Protein AF-A0A9E1J2D7-F1 (afdb_monomer)

Secondary structure (DSSP, 8-state):
-EEEEEEEE--SS--EEEEEEEE-TT--------TTSSHHHHHTT-

pLDDT: mean 87.51, std 5.39, range [69.56, 95.06]

Solvent-accessible surface area (backbone atoms only — not comparable to full-atom values): 3167 Å² total; per-residue (Å²): 104,50,80,45,70,70,46,64,45,91,42,99,90,48,69,44,61,80,40,65,54,74,41,57,75,92,61,84,86,83,83,86,78,66,90,84,74,41,60,72,56,50,67,71,72,108

Foldseek 3Di:
DDWDAQDWDDDPQETDDPDTDDDDVPDDDDDDDDPPNCPVVVVVSD

Sequence (46 aa):
MLNVSGLHRPGQKVNLGPLSFHINAGECLALPGPSGAGKSLLLRAL

Structure (mmCIF, N/CA/C/O backbone):
data_AF-A0A9E1J2D7-F1
#
_entry.id   AF-A0A9E1J2D7-F1
#
loop_
_atom_site.group_PDB
_atom_site.id
_atom_site.type_symbol
_atom_site.label_atom_id
_atom_site.label_alt_id
_atom_site.label_comp_id
_atom_site.label_asym_id
_atom_site.label_entity_id
_atom_site.label_seq_id
_atom_site.pdbx_PDB_ins_code
_atom_site.Cartn_x
_atom_site.Cartn_y
_atom_site.Cartn_z
_atom_site.occupancy
_atom_site.B_iso_or_equiv
_atom_site.auth_seq_id
_atom_site.auth_comp_id
_atom_site.auth_asym_id
_atom_site.auth_atom_id
_atom_site.pdbx_PDB_model_num
ATOM 1 N N . MET A 1 1 ? -13.524 -3.171 7.266 1.00 86.38 1 MET A N 1
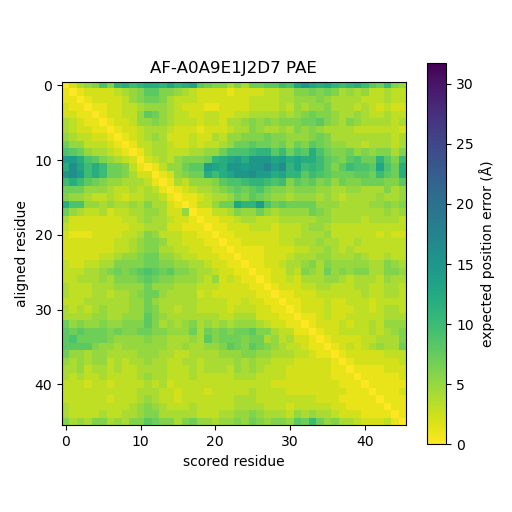ATOM 2 C CA . MET A 1 1 ? -13.121 -4.519 6.825 1.00 86.38 1 MET A CA 1
ATOM 3 C C . MET A 1 1 ? -13.014 -4.467 5.312 1.00 86.38 1 ME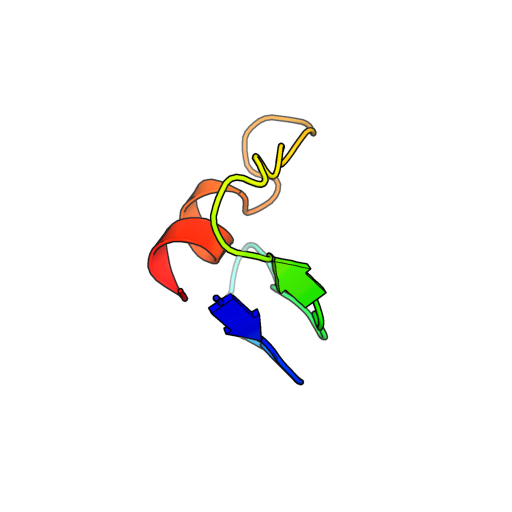T A C 1
ATOM 5 O O . MET A 1 1 ? -14.023 -4.219 4.666 1.00 86.38 1 MET A O 1
ATOM 9 N N . LEU A 1 2 ? -11.801 -4.557 4.772 1.00 89.25 2 LEU A N 1
ATOM 10 C CA . LEU A 1 2 ? -11.516 -4.521 3.337 1.00 89.25 2 LEU A CA 1
ATOM 11 C C . LEU A 1 2 ? -10.978 -5.892 2.927 1.00 89.25 2 LEU A C 1
ATOM 13 O O . LEU A 1 2 ? -9.984 -6.348 3.483 1.00 89.25 2 LEU A O 1
ATOM 17 N N . ASN A 1 3 ? -11.632 -6.538 1.967 1.00 92.56 3 ASN A N 1
ATOM 18 C CA . ASN A 1 3 ? -11.205 -7.823 1.429 1.00 92.56 3 ASN A CA 1
ATOM 19 C C . ASN A 1 3 ? -10.951 -7.683 -0.071 1.00 92.56 3 ASN A C 1
ATOM 21 O O . ASN A 1 3 ? -11.852 -7.309 -0.818 1.00 92.56 3 ASN A O 1
ATOM 25 N N . VAL A 1 4 ? -9.734 -7.988 -0.502 1.00 91.00 4 VAL A N 1
ATOM 26 C CA . VAL A 1 4 ? -9.297 -7.913 -1.893 1.00 91.00 4 VAL A CA 1
ATOM 27 C C . VAL A 1 4 ? -8.861 -9.304 -2.301 1.00 91.00 4 VAL A C 1
ATOM 29 O O . VAL A 1 4 ? -8.008 -9.905 -1.654 1.00 91.00 4 VAL A O 1
ATOM 32 N N . SER A 1 5 ? -9.432 -9.824 -3.380 1.00 91.62 5 SER A N 1
ATOM 33 C CA . SER A 1 5 ? -9.080 -11.142 -3.901 1.00 91.62 5 SER A CA 1
ATOM 34 C C . SER A 1 5 ? -8.926 -11.081 -5.413 1.00 91.62 5 SER A C 1
ATOM 36 O O . SER A 1 5 ? -9.776 -10.532 -6.108 1.00 91.62 5 SER A O 1
ATOM 38 N N . GLY A 1 6 ? -7.808 -11.604 -5.919 1.00 88.94 6 GLY A N 1
ATOM 39 C CA . GLY A 1 6 ? -7.561 -11.700 -7.357 1.00 88.94 6 GLY A CA 1
ATOM 40 C C . GLY A 1 6 ? -7.423 -10.352 -8.069 1.00 88.94 6 GLY A C 1
ATOM 41 O O . GLY A 1 6 ? -7.720 -10.267 -9.259 1.00 88.94 6 GLY A O 1
ATOM 42 N N . LEU A 1 7 ? -6.972 -9.299 -7.375 1.00 87.50 7 LEU A N 1
ATOM 43 C CA . LEU A 1 7 ? -6.750 -7.999 -8.000 1.00 87.50 7 LEU A CA 1
ATOM 44 C C . LEU A 1 7 ? -5.631 -8.129 -9.033 1.00 87.50 7 LEU A C 1
ATOM 46 O O . LEU A 1 7 ? -4.468 -8.338 -8.684 1.00 87.50 7 LEU A O 1
ATOM 50 N N . HIS A 1 8 ? -5.999 -8.004 -10.303 1.00 88.75 8 HIS A N 1
ATOM 51 C CA . HIS A 1 8 ? -5.074 -8.020 -11.421 1.00 88.75 8 HIS A CA 1
ATOM 52 C C . HIS A 1 8 ? -5.398 -6.854 -12.347 1.00 88.75 8 HIS A C 1
ATOM 54 O O . HIS A 1 8 ? -6.526 -6.709 -12.819 1.00 88.75 8 HIS A O 1
ATOM 60 N N . ARG A 1 9 ? -4.408 -6.001 -12.598 1.00 83.25 9 ARG A N 1
ATOM 61 C CA . ARG A 1 9 ? -4.521 -4.902 -13.546 1.00 83.25 9 ARG A CA 1
ATOM 62 C C . ARG A 1 9 ? -3.349 -4.961 -14.520 1.00 83.25 9 ARG A C 1
ATOM 64 O O . ARG A 1 9 ? -2.250 -4.528 -14.157 1.00 83.25 9 ARG A O 1
ATOM 71 N N . PRO A 1 10 ? -3.583 -5.439 -15.754 1.00 79.19 10 PRO A N 1
ATOM 72 C CA . PRO A 1 10 ? -2.586 -5.351 -16.801 1.00 79.19 10 PRO A CA 1
ATOM 73 C C . PRO A 1 10 ? -2.333 -3.878 -17.117 1.00 79.19 10 PRO A C 1
ATOM 75 O O . PRO A 1 10 ? -3.251 -3.113 -17.419 1.00 79.19 10 PRO A O 1
ATOM 78 N N . GLY A 1 11 ? -1.077 -3.465 -16.999 1.00 76.38 11 GLY A N 1
ATOM 79 C CA . GLY A 1 11 ? -0.637 -2.112 -17.298 1.00 76.38 11 GLY A CA 1
ATOM 80 C C . GLY A 1 11 ? 0.569 -2.145 -18.220 1.00 76.38 11 GLY A C 1
ATOM 81 O O . GLY A 1 11 ? 1.463 -2.968 -18.061 1.00 76.38 11 GLY A O 1
ATOM 82 N N . GLN A 1 12 ? 0.611 -1.213 -19.170 1.00 69.56 12 GLN A N 1
ATOM 83 C CA . GLN A 1 12 ? 1.662 -1.132 -20.192 1.00 69.56 12 GLN A CA 1
ATOM 84 C C . GLN A 1 12 ? 3.071 -0.926 -19.600 1.00 69.56 12 GLN A C 1
ATOM 86 O O . GLN A 1 12 ? 4.065 -1.286 -20.218 1.00 69.56 12 GLN A O 1
ATOM 91 N N . LYS A 1 13 ? 3.150 -0.324 -18.403 1.00 73.31 13 LYS A N 1
ATOM 92 C CA . LYS A 1 13 ? 4.404 0.053 -17.727 1.00 73.31 13 LYS A CA 1
ATOM 93 C C . LYS A 1 13 ? 4.611 -0.645 -16.379 1.00 73.31 13 LYS A C 1
ATOM 95 O O . LYS A 1 13 ? 5.743 -0.797 -15.941 1.00 73.31 13 LYS A O 1
ATOM 100 N N . VAL A 1 14 ? 3.524 -1.042 -15.716 1.00 77.62 14 VAL A N 1
ATOM 101 C CA . VAL A 1 14 ? 3.531 -1.764 -14.438 1.00 77.62 14 VAL A CA 1
ATOM 102 C C . VAL A 1 14 ? 2.371 -2.746 -14.465 1.00 77.62 14 VAL A C 1
ATOM 104 O O . VAL A 1 14 ? 1.221 -2.322 -14.586 1.00 77.62 14 VAL A O 1
ATOM 107 N N . ASN A 1 15 ? 2.675 -4.037 -14.347 1.00 84.50 15 ASN A N 1
ATOM 108 C CA . ASN A 1 15 ? 1.660 -5.061 -14.154 1.00 84.50 15 ASN A CA 1
ATOM 109 C C . ASN A 1 15 ? 1.341 -5.165 -12.660 1.00 84.50 15 ASN A C 1
ATOM 111 O O . ASN A 1 15 ? 2.248 -5.374 -11.854 1.00 84.50 15 ASN A O 1
ATOM 115 N N . LEU A 1 16 ? 0.077 -4.978 -12.285 1.00 85.12 16 LEU A N 1
ATOM 116 C CA . LEU A 1 16 ? -0.352 -5.084 -10.896 1.00 85.12 16 LEU A CA 1
ATOM 117 C C . LEU A 1 16 ? -1.019 -6.444 -10.678 1.00 85.12 16 LEU A C 1
ATOM 119 O O . LEU A 1 16 ? -2.046 -6.719 -11.290 1.00 85.12 16 LEU A O 1
ATOM 123 N N . GLY A 1 17 ? -0.479 -7.254 -9.771 1.00 84.94 17 GLY A N 1
ATOM 124 C CA . GLY A 1 17 ? -1.092 -8.507 -9.329 1.00 84.94 17 GLY A CA 1
ATOM 125 C C . GLY A 1 17 ? -0.550 -9.775 -10.006 1.00 84.94 17 GLY A C 1
ATOM 126 O O . GLY A 1 17 ? 0.401 -9.698 -10.784 1.00 84.94 17 GLY A O 1
ATOM 127 N N . PRO A 1 18 ? -1.144 -10.945 -9.705 1.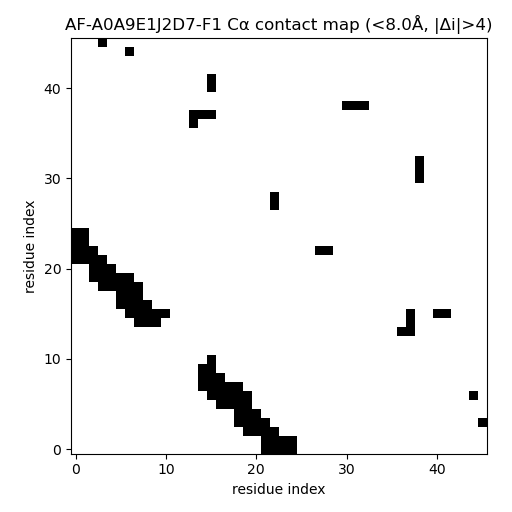00 88.50 18 PRO A N 1
ATOM 128 C CA . PRO A 1 18 ? -2.322 -11.133 -8.848 1.00 88.50 18 PRO A CA 1
ATOM 129 C C . PRO A 1 18 ? -2.056 -10.760 -7.380 1.00 88.50 18 PRO A C 1
ATOM 131 O O . PRO A 1 18 ? -1.025 -11.125 -6.822 1.00 88.50 18 PRO A O 1
ATOM 134 N N . LEU A 1 19 ? -2.981 -10.014 -6.761 1.00 89.06 19 LEU A N 1
ATOM 135 C CA . LEU A 1 19 ? -2.897 -9.609 -5.355 1.00 89.06 19 LEU A CA 1
ATOM 136 C C . LEU A 1 19 ? -4.182 -9.967 -4.596 1.00 89.06 19 LEU A C 1
ATOM 138 O O . LEU A 1 19 ? -5.284 -9.648 -5.045 1.00 89.06 19 LEU A O 1
ATOM 142 N N . SER A 1 20 ? -4.024 -10.578 -3.424 1.00 91.50 20 SER A N 1
ATOM 143 C CA . SER A 1 20 ? -5.120 -10.879 -2.502 1.00 91.50 20 SER A CA 1
ATOM 144 C C . SER A 1 20 ? -4.689 -10.524 -1.085 1.00 91.50 20 SER A C 1
ATOM 146 O O . SER A 1 20 ? -3.637 -10.976 -0.638 1.00 91.50 20 SER A O 1
ATOM 148 N N . PHE A 1 21 ? -5.470 -9.706 -0.387 1.00 92.19 21 PHE A N 1
ATOM 149 C CA . PHE A 1 21 ? -5.196 -9.317 0.992 1.00 92.19 21 PHE A CA 1
ATOM 150 C C . PHE A 1 21 ? -6.479 -8.929 1.726 1.00 92.19 21 PHE A C 1
ATOM 152 O O . PHE A 1 21 ? -7.482 -8.554 1.122 1.00 92.19 21 PHE A O 1
ATOM 159 N N . HIS A 1 22 ? -6.418 -8.993 3.050 1.00 93.81 22 HIS A N 1
ATOM 160 C CA . HIS A 1 22 ? -7.521 -8.672 3.941 1.00 93.81 22 HIS A CA 1
ATOM 161 C C . HIS A 1 22 ? -7.050 -7.675 5.000 1.00 93.81 22 HIS A C 1
ATOM 163 O O . HIS A 1 22 ? -5.956 -7.833 5.535 1.00 93.81 22 HIS A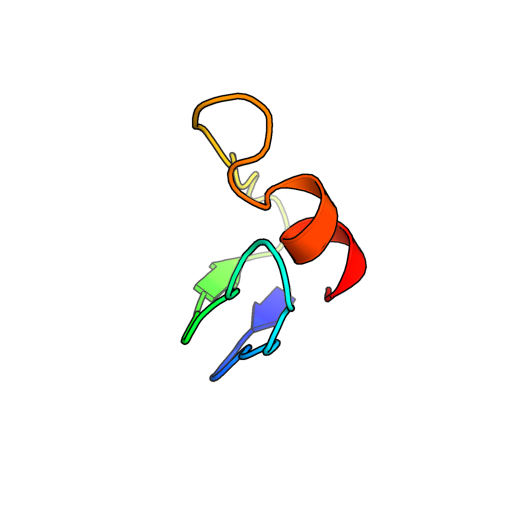 O 1
ATOM 169 N N . ILE A 1 23 ? -7.866 -6.661 5.287 1.00 93.56 23 ILE A N 1
ATOM 170 C CA . ILE A 1 23 ? -7.618 -5.652 6.321 1.00 93.56 23 ILE A CA 1
ATOM 171 C C . ILE A 1 23 ? -8.847 -5.569 7.227 1.00 93.56 23 ILE A C 1
ATOM 173 O O . ILE A 1 23 ? -9.960 -5.251 6.782 1.00 93.56 23 ILE A O 1
ATOM 177 N N . ASN A 1 24 ? -8.655 -5.817 8.517 1.00 94.94 24 ASN A N 1
ATOM 178 C CA . ASN A 1 24 ? -9.695 -5.667 9.526 1.00 94.94 24 ASN A CA 1
ATOM 179 C C . ASN A 1 24 ? -9.975 -4.190 9.842 1.00 94.94 24 ASN A C 1
ATOM 181 O O . ASN A 1 24 ? -9.206 -3.285 9.523 1.00 94.94 24 ASN A O 1
ATOM 185 N N . ALA A 1 25 ? -11.119 -3.917 10.471 1.00 93.88 25 ALA A N 1
ATOM 186 C CA . ALA A 1 25 ? -11.378 -2.575 10.986 1.00 93.88 25 ALA A CA 1
ATOM 187 C C . ALA A 1 25 ? -10.343 -2.224 12.071 1.00 93.88 25 ALA A C 1
ATOM 189 O O . ALA A 1 25 ? -10.144 -2.999 13.001 1.00 93.88 25 ALA A O 1
ATOM 190 N N . GLY A 1 26 ? -9.696 -1.065 11.938 1.00 95.06 26 GLY A N 1
ATOM 191 C CA . GLY A 1 26 ? -8.642 -0.620 12.855 1.00 95.06 26 GLY A CA 1
ATOM 192 C C . GLY A 1 26 ? -7.223 -1.070 12.485 1.00 95.06 26 GLY A C 1
ATOM 193 O O . GLY A 1 26 ? -6.278 -0.631 13.133 1.00 95.06 26 GLY A O 1
ATOM 194 N N . GLU A 1 27 ? -7.042 -1.881 11.439 1.00 93.69 27 GLU A N 1
ATOM 195 C CA . GLU A 1 27 ? -5.712 -2.245 10.939 1.00 93.69 27 GLU A CA 1
ATOM 196 C C . GLU A 1 27 ? -5.175 -1.217 9.936 1.00 93.69 27 GLU A C 1
ATOM 198 O O . GLU A 1 27 ? -5.914 -0.652 9.127 1.00 93.69 27 GLU A O 1
ATOM 203 N N . CYS A 1 28 ? -3.859 -0.996 9.971 1.00 90.38 28 CYS A N 1
ATOM 204 C CA . CYS A 1 28 ? -3.152 -0.129 9.035 1.00 90.38 28 CYS A CA 1
ATOM 205 C C . CYS A 1 28 ? -2.260 -0.973 8.120 1.00 90.38 28 CYS A C 1
ATOM 207 O O . CYS A 1 28 ? -1.371 -1.680 8.595 1.00 90.38 28 CYS A O 1
ATOM 209 N N . LEU A 1 29 ? -2.484 -0.885 6.807 1.00 89.81 29 LEU A N 1
ATOM 210 C CA . LEU A 1 29 ? -1.652 -1.543 5.802 1.00 89.81 29 LEU A CA 1
ATOM 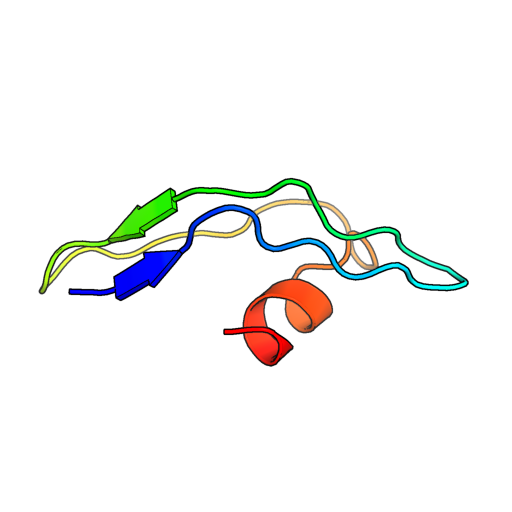211 C C . LEU A 1 29 ? -0.648 -0.547 5.216 1.00 89.81 29 LEU A C 1
ATOM 213 O O . LEU A 1 29 ? -1.029 0.467 4.633 1.00 8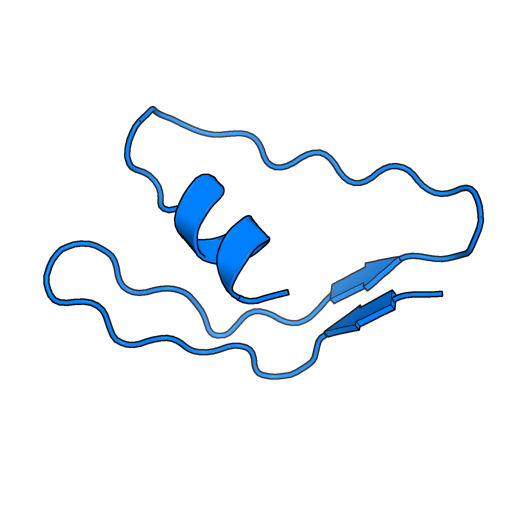9.81 29 LEU A O 1
ATOM 217 N N . ALA A 1 30 ? 0.637 -0.880 5.304 1.00 90.62 30 ALA A N 1
ATOM 218 C CA . ALA A 1 30 ? 1.693 -0.158 4.611 1.00 90.62 30 ALA A CA 1
ATOM 219 C C . ALA A 1 30 ? 2.020 -0.835 3.274 1.00 90.62 30 ALA A C 1
ATOM 22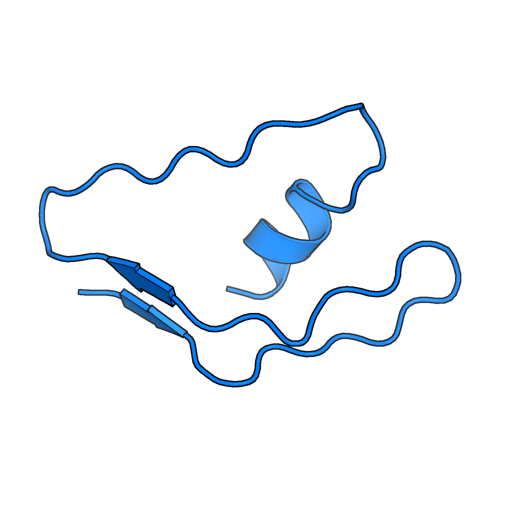1 O O . ALA A 1 30 ? 2.177 -2.052 3.199 1.00 90.62 30 ALA A O 1
ATOM 222 N N . LEU A 1 31 ? 2.185 -0.033 2.222 1.00 89.50 31 LEU A N 1
ATOM 223 C CA . LEU A 1 31 ? 2.649 -0.487 0.910 1.00 89.50 31 LEU A CA 1
ATOM 224 C C . LEU A 1 31 ? 4.061 0.067 0.662 1.00 89.50 31 LEU A C 1
ATOM 226 O O . LEU A 1 31 ? 4.183 1.184 0.156 1.00 89.50 31 LEU A O 1
ATOM 230 N N . PRO A 1 32 ? 5.137 -0.649 1.036 1.00 88.56 32 PRO A N 1
ATOM 231 C CA . PRO A 1 32 ? 6.508 -0.193 0.814 1.00 88.56 32 PRO A CA 1
ATOM 232 C C . PRO A 1 32 ? 6.996 -0.435 -0.627 1.00 88.56 32 PRO A C 1
ATOM 234 O O . PRO A 1 32 ? 6.396 -1.161 -1.416 1.00 88.56 32 PRO A O 1
ATOM 237 N N . GLY A 1 33 ? 8.111 0.204 -0.994 1.00 87.88 33 GLY A N 1
ATOM 238 C CA . GLY A 1 33 ? 8.893 -0.113 -2.198 1.00 87.88 33 GLY A CA 1
ATOM 239 C C . GLY A 1 33 ? 9.404 1.123 -2.951 1.00 87.88 33 GLY A C 1
ATOM 240 O O . GLY A 1 33 ? 9.039 2.245 -2.592 1.00 87.88 33 GLY A O 1
ATOM 241 N N . PRO A 1 34 ? 10.126 0.945 -4.067 1.00 88.25 34 PRO A N 1
ATOM 242 C CA . PRO A 1 34 ? 10.688 2.047 -4.848 1.00 88.25 34 PRO A CA 1
ATOM 243 C C . PRO A 1 34 ? 9.616 2.884 -5.565 1.00 88.25 34 PRO A C 1
ATOM 245 O O . PRO A 1 34 ? 8.493 2.422 -5.807 1.00 88.25 34 PRO A O 1
ATOM 248 N N . SER A 1 35 ? 9.951 4.130 -5.910 1.00 88.00 35 SER A N 1
ATOM 249 C CA . SER A 1 35 ? 9.078 4.973 -6.738 1.00 88.00 35 SER A CA 1
ATOM 250 C C . SER A 1 35 ? 8.779 4.278 -8.072 1.00 88.00 35 SER A C 1
ATOM 252 O O . SER A 1 35 ? 9.652 3.641 -8.653 1.00 88.00 35 SER A O 1
ATOM 254 N N . GLY A 1 36 ? 7.529 4.343 -8.533 1.00 85.00 36 GLY A N 1
ATOM 255 C CA . GLY A 1 36 ? 7.099 3.675 -9.767 1.00 85.00 36 GLY A CA 1
ATOM 256 C C . GLY A 1 36 ? 6.712 2.196 -9.633 1.00 85.00 36 GLY A C 1
ATOM 257 O O . GLY A 1 36 ? 6.172 1.649 -10.584 1.00 85.00 36 GLY A O 1
ATOM 258 N N . ALA A 1 37 ? 6.855 1.561 -8.463 1.00 84.88 37 ALA A N 1
ATOM 259 C CA . ALA A 1 37 ? 6.489 0.146 -8.260 1.00 84.88 37 ALA A CA 1
ATOM 260 C C . ALA A 1 37 ? 4.974 -0.168 -8.317 1.00 84.88 37 ALA A C 1
ATOM 262 O O . ALA A 1 37 ? 4.563 -1.273 -7.992 1.00 84.88 37 ALA A O 1
ATOM 263 N N . GLY A 1 38 ? 4.119 0.804 -8.652 1.00 87.81 38 GLY A N 1
ATOM 264 C CA . GLY A 1 38 ? 2.671 0.587 -8.738 1.00 87.81 38 GLY A CA 1
ATOM 265 C C . GLY A 1 38 ? 1.884 0.783 -7.439 1.00 87.81 38 GLY A C 1
ATOM 266 O O . GLY A 1 38 ? 0.702 0.480 -7.418 1.00 87.81 38 GLY A O 1
ATOM 267 N N . LYS A 1 39 ? 2.465 1.359 -6.376 1.00 90.88 39 LYS A N 1
ATOM 268 C CA . LYS A 1 39 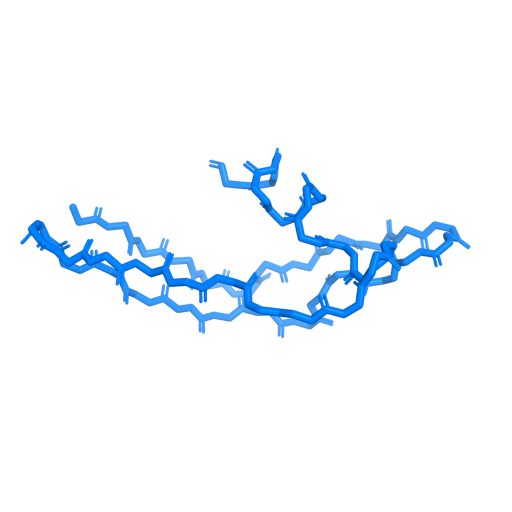? 1.743 1.666 -5.117 1.00 90.88 39 LYS A CA 1
ATOM 269 C C . LYS A 1 39 ? 0.501 2.536 -5.323 1.00 90.88 39 LYS A C 1
ATOM 271 O O . LYS A 1 39 ? -0.589 2.170 -4.905 1.00 90.88 39 LYS A O 1
ATOM 276 N N . SER A 1 40 ? 0.645 3.665 -6.021 1.00 89.38 40 SER A N 1
ATOM 277 C CA . SER A 1 40 ? -0.499 4.526 -6.350 1.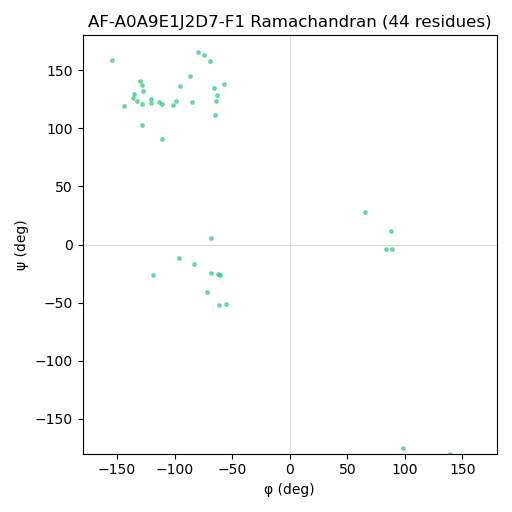00 89.38 40 SER A CA 1
ATOM 278 C C . SER A 1 40 ? -1.457 3.868 -7.344 1.00 89.38 40 SER A C 1
ATOM 280 O O . SER A 1 40 ? -2.622 4.237 -7.389 1.00 89.38 40 SER A O 1
ATOM 282 N N . LEU A 1 41 ? -0.981 2.915 -8.155 1.00 89.62 41 LEU A N 1
ATOM 283 C CA . LEU A 1 41 ? -1.843 2.134 -9.042 1.00 89.62 41 LEU A CA 1
ATOM 284 C C . LEU A 1 41 ? -2.698 1.149 -8.234 1.00 89.62 41 LEU A C 1
ATOM 286 O O . LEU A 1 41 ? -3.886 1.041 -8.504 1.00 89.62 41 LEU A O 1
ATOM 290 N N . LEU A 1 42 ? -2.112 0.505 -7.221 1.00 88.62 42 LEU A N 1
ATOM 291 C CA . LEU A 1 42 ? -2.802 -0.364 -6.271 1.00 88.62 42 LEU A CA 1
ATOM 292 C C . LEU A 1 42 ? -3.863 0.419 -5.501 1.00 88.62 42 LEU A C 1
ATOM 294 O O . LEU A 1 42 ? -5.025 0.048 -5.545 1.00 88.62 42 LEU A O 1
ATOM 298 N N . LEU A 1 43 ? -3.494 1.551 -4.896 1.00 88.19 43 LEU A N 1
ATOM 299 C CA . LEU A 1 43 ? -4.430 2.396 -4.143 1.00 88.19 43 LEU A CA 1
ATOM 300 C C . LEU A 1 43 ? -5.576 2.970 -4.992 1.00 88.19 43 LEU A C 1
ATOM 302 O O . LEU A 1 43 ? -6.615 3.292 -4.441 1.00 88.19 43 LEU A O 1
ATOM 306 N N . ARG A 1 44 ? -5.394 3.117 -6.311 1.00 86.69 44 ARG A N 1
ATOM 307 C CA . ARG A 1 44 ? -6.458 3.526 -7.250 1.00 86.69 44 ARG A CA 1
ATOM 308 C C . ARG A 1 44 ? -7.352 2.376 -7.710 1.00 86.69 44 ARG A C 1
ATOM 310 O O . ARG A 1 44 ? -8.357 2.628 -8.365 1.00 86.69 44 ARG A O 1
ATOM 317 N N . ALA A 1 45 ? -6.905 1.141 -7.517 1.00 84.06 45 ALA A N 1
ATOM 318 C CA . ALA A 1 45 ? -7.632 -0.054 -7.919 1.00 84.06 45 ALA A CA 1
ATOM 319 C C . ALA A 1 45 ? -8.459 -0.653 -6.767 1.00 84.06 45 ALA A C 1
ATOM 321 O O . ALA A 1 45 ? -9.269 -1.540 -7.026 1.00 84.06 45 ALA A O 1
ATOM 322 N N . LEU A 1 46 ? -8.231 -0.177 -5.536 1.00 81.44 46 LEU A N 1
ATOM 323 C CA . LEU A 1 46 ? -9.108 -0.342 -4.374 1.00 81.44 46 LEU A CA 1
ATOM 324 C C . LEU A 1 46 ? -10.242 0.681 -4.424 1.00 81.44 46 LEU A C 1
ATOM 326 O O . LEU A 1 46 ? -11.351 0.313 -3.986 1.00 81.44 46 LEU A O 1
#

Mean predicted aligned error: 4.18 Å

Radius of gyration: 11.19 Å; Cα contacts (8 Å, |Δi|>4): 52; chains: 1; bounding box: 24×17×33 Å